Protein AF-A0A2V6ALH3-F1 (afdb_monomer)

Radius of gyration: 16.32 Å; Cα contacts (8 Å, |Δi|>4): 313; chains: 1; bounding box: 34×36×45 Å

Nearest PDB structures (foldseek):
  2w7z-assembly1_A  TM=9.085E-01  e=4.257E-01  Enterococcus faecalis
  6fls-assembly1_A  TM=8.757E-01  e=4.505E-01  Clostridium botulinum
  6uvi-a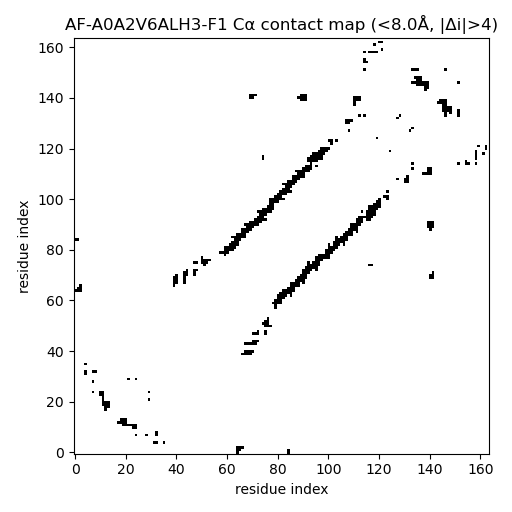ssembly1_A  TM=4.908E-01  e=2.368E-02  Nostoc sp. PCC 7120 = FACHB-418
  2bm6-assembly1_A  TM=6.324E-01  e=8.714E-02  Mycobacterium tuberculosis H37Rv
  3sy2-assembly2_B  TM=5.386E-01  e=2.038E-01  Salmonella enterica subsp. enterica serovar Typhimurium

pLDDT: mean 94.23, std 5.74, range [50.03, 98.5]

Solvent-accessible surface area (backbone atoms only — not comparable to full-atom values): 8587 Å² total; per-residue (Å²): 114,80,51,86,58,54,68,52,53,64,55,20,49,36,81,88,76,73,41,81,36,67,84,67,44,52,76,68,49,42,54,50,48,57,50,46,69,62,46,36,32,56,52,30,35,54,50,26,58,60,31,50,53,91,71,64,96,81,50,70,43,86,44,52,28,38,75,39,33,52,18,66,30,56,48,18,51,38,52,41,28,31,31,32,44,14,36,39,32,21,26,30,26,42,47,13,35,41,50,45,43,84,40,51,63,70,47,42,58,40,42,45,41,65,56,48,28,65,40,58,32,70,72,53,50,58,50,39,61,72,76,45,54,80,52,56,79,41,53,22,23,69,76,56,46,69,40,48,59,68,54,44,54,52,32,43,50,54,56,55,72,71,58,130

Structure (mmCIF, N/CA/C/O backbone):
data_AF-A0A2V6ALH3-F1
#
_entry.id   AF-A0A2V6ALH3-F1
#
loop_
_atom_site.group_PDB
_atom_site.id
_atom_site.type_symbol
_atom_site.label_atom_id
_atom_site.label_alt_id
_atom_site.label_comp_id
_atom_site.label_asym_id
_atom_site.label_entity_id
_atom_site.label_seq_id
_atom_site.pdbx_PDB_ins_code
_atom_site.Cartn_x
_atom_site.Cartn_y
_atom_site.Cartn_z
_atom_site.occupancy
_atom_site.B_iso_or_equiv
_atom_site.auth_seq_id
_atom_site.auth_comp_id
_atom_site.auth_asym_id
_atom_site.auth_atom_id
_atom_site.pdbx_PDB_model_num
ATOM 1 N N . MET A 1 1 ? 11.936 -10.005 1.883 1.00 50.03 1 MET A N 1
ATOM 2 C CA . MET A 1 1 ? 12.634 -10.023 0.574 1.00 50.03 1 MET A CA 1
ATOM 3 C C . MET A 1 1 ? 11.853 -9.084 -0.334 1.00 50.03 1 MET A C 1
ATOM 5 O O . MET A 1 1 ? 10.636 -9.189 -0.310 1.00 50.03 1 MET A O 1
ATOM 9 N N . SER A 1 2 ? 12.484 -8.141 -1.038 1.00 61.75 2 SER A N 1
ATOM 10 C CA . SER A 1 2 ? 11.762 -7.231 -1.942 1.00 61.75 2 SER A CA 1
ATOM 11 C C . SER A 1 2 ? 11.378 -7.949 -3.243 1.00 61.75 2 SER A C 1
ATOM 13 O O . SER A 1 2 ? 12.071 -8.874 -3.681 1.00 61.75 2 SER A O 1
ATOM 15 N N . ALA A 1 3 ? 10.257 -7.563 -3.853 1.00 74.06 3 ALA A N 1
ATOM 16 C CA . ALA A 1 3 ? 9.807 -8.148 -5.111 1.00 74.06 3 ALA A CA 1
ATOM 17 C C . ALA A 1 3 ? 10.824 -7.931 -6.243 1.00 74.06 3 ALA A C 1
ATOM 19 O O . ALA A 1 3 ? 11.413 -6.860 -6.394 1.00 74.06 3 ALA A O 1
ATOM 20 N N . ARG A 1 4 ? 10.985 -8.949 -7.098 1.00 78.25 4 ARG A N 1
ATOM 21 C CA . ARG A 1 4 ? 11.975 -8.956 -8.193 1.00 78.25 4 ARG A CA 1
ATOM 22 C C . ARG A 1 4 ? 11.792 -7.834 -9.221 1.00 78.25 4 ARG A C 1
ATOM 24 O O . ARG A 1 4 ? 12.732 -7.552 -9.955 1.00 78.25 4 ARG A O 1
ATOM 31 N N . ILE A 1 5 ? 10.610 -7.221 -9.290 1.00 89.06 5 ILE A N 1
ATOM 32 C CA . ILE A 1 5 ? 10.329 -6.115 -10.211 1.00 89.06 5 ILE A CA 1
ATOM 33 C C . ILE A 1 5 ? 10.902 -4.775 -9.730 1.00 89.06 5 ILE A C 1
ATOM 35 O O . ILE A 1 5 ? 11.273 -3.951 -10.559 1.00 89.06 5 ILE A O 1
ATOM 39 N N . ILE A 1 6 ? 11.052 -4.564 -8.418 1.00 88.06 6 ILE A N 1
ATOM 40 C CA . ILE A 1 6 ? 11.458 -3.266 -7.854 1.00 88.06 6 ILE A CA 1
ATOM 41 C C . ILE A 1 6 ? 12.796 -2.765 -8.431 1.00 88.06 6 ILE A C 1
ATOM 43 O O . ILE A 1 6 ? 12.862 -1.606 -8.839 1.00 88.06 6 ILE A O 1
ATOM 47 N N . PRO A 1 7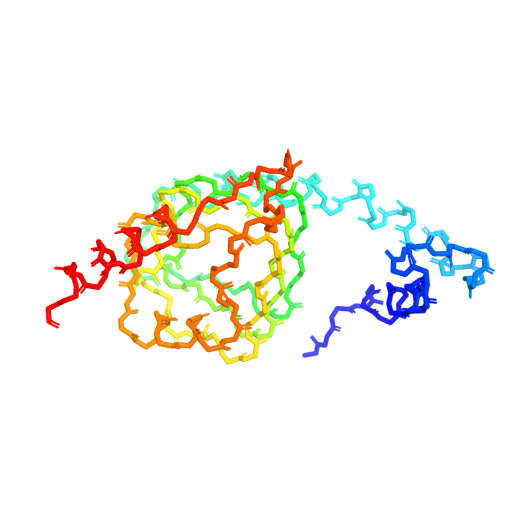 ? 13.855 -3.594 -8.569 1.00 92.31 7 PRO A N 1
ATOM 48 C CA . PRO A 1 7 ? 15.090 -3.152 -9.219 1.00 92.31 7 PRO A CA 1
ATOM 49 C C . PRO A 1 7 ? 14.897 -2.698 -10.673 1.00 92.31 7 PRO A C 1
ATOM 51 O O . PRO A 1 7 ? 15.585 -1.783 -11.120 1.00 92.31 7 PRO A O 1
ATOM 54 N N . VAL A 1 8 ? 13.961 -3.314 -11.403 1.00 94.69 8 VAL A N 1
ATOM 55 C CA . VAL A 1 8 ? 13.658 -2.965 -12.797 1.00 94.69 8 VAL A CA 1
ATOM 56 C C . VAL A 1 8 ? 12.937 -1.616 -12.865 1.00 94.69 8 VAL A C 1
ATOM 58 O O . VAL A 1 8 ? 13.351 -0.768 -13.650 1.00 94.69 8 VAL A O 1
ATOM 61 N N . TRP A 1 9 ? 11.940 -1.375 -12.006 1.00 93.12 9 TRP A N 1
ATOM 62 C CA . TRP A 1 9 ? 11.266 -0.070 -11.900 1.00 93.12 9 TRP A CA 1
ATOM 63 C C . TRP A 1 9 ? 12.213 1.055 -11.472 1.00 93.12 9 TRP A C 1
ATOM 65 O O . TRP A 1 9 ? 12.248 2.121 -12.080 1.00 93.12 9 TRP A O 1
ATOM 75 N N . ASN A 1 10 ? 13.068 0.806 -10.479 1.00 92.62 10 ASN A N 1
ATOM 76 C CA . ASN A 1 10 ? 14.056 1.798 -10.046 1.00 92.62 10 ASN A CA 1
ATOM 77 C C . ASN A 1 10 ? 15.028 2.170 -11.173 1.00 92.62 10 ASN A C 1
ATOM 79 O O . ASN A 1 10 ? 15.481 3.311 -11.264 1.00 92.62 10 ASN A O 1
ATOM 83 N N . LYS A 1 11 ? 15.362 1.208 -12.040 1.00 95.50 11 LYS A N 1
ATOM 84 C CA . LYS A 1 11 ? 16.218 1.449 -13.200 1.00 95.50 11 LYS A CA 1
ATOM 85 C C . LYS A 1 11 ? 15.496 2.221 -14.305 1.00 95.50 11 LYS A C 1
ATOM 87 O O . LYS A 1 11 ? 16.153 3.009 -14.986 1.00 95.50 11 LYS A O 1
ATOM 92 N N . SER A 1 12 ? 14.191 2.008 -14.487 1.00 95.31 12 SER A N 1
ATOM 93 C CA . SER A 1 12 ? 13.402 2.721 -15.494 1.00 95.31 12 SER A CA 1
ATOM 94 C C . SER A 1 12 ? 13.053 4.153 -15.080 1.00 95.31 12 SER A C 1
ATOM 96 O O . SER A 1 12 ? 12.951 5.004 -15.952 1.00 95.31 12 SER A O 1
ATOM 98 N N . TRP A 1 13 ? 12.964 4.483 -13.791 1.00 94.50 13 TRP A N 1
ATOM 99 C CA . TRP A 1 13 ? 12.610 5.837 -13.342 1.00 94.50 13 TRP A CA 1
ATOM 100 C C . TRP A 1 13 ? 13.719 6.889 -13.558 1.00 94.50 13 TRP A C 1
ATOM 102 O O . TRP A 1 13 ? 14.778 6.839 -12.921 1.00 94.50 13 TRP A O 1
ATOM 112 N N . ASP A 1 14 ? 13.492 7.883 -14.428 1.00 93.38 14 ASP A N 1
ATOM 113 C CA . ASP A 1 14 ? 14.356 9.062 -14.608 1.00 93.38 14 ASP A CA 1
ATOM 114 C C . ASP A 1 14 ? 14.014 10.148 -13.577 1.00 93.38 14 ASP A C 1
ATOM 116 O O . ASP A 1 14 ? 13.006 10.850 -13.677 1.00 93.38 14 ASP A O 1
ATOM 120 N N . VAL A 1 15 ? 14.903 10.315 -12.595 1.00 90.06 15 VAL A N 1
ATOM 121 C CA . VAL A 1 15 ? 14.746 11.279 -11.495 1.00 90.06 15 VAL A CA 1
ATOM 122 C C . VAL A 1 15 ? 14.726 12.738 -11.953 1.00 90.06 15 VAL A C 1
ATOM 124 O O . VAL A 1 15 ? 14.089 13.560 -11.299 1.00 90.06 15 VAL A O 1
ATOM 127 N N . ASN A 1 16 ? 15.387 13.070 -13.065 1.00 91.69 16 ASN A N 1
ATOM 128 C CA . ASN A 1 16 ? 15.471 14.448 -13.551 1.00 91.69 16 ASN A CA 1
ATOM 129 C C . ASN A 1 16 ? 14.198 14.845 -14.293 1.00 91.69 16 ASN A C 1
ATOM 131 O O . ASN A 1 16 ? 13.732 15.975 -14.177 1.00 91.69 16 ASN A O 1
ATOM 135 N N . LYS A 1 17 ? 13.638 13.905 -15.058 1.00 91.25 17 LYS A N 1
ATOM 136 C CA . LYS A 1 17 ? 12.415 14.118 -15.839 1.00 91.25 17 LYS A CA 1
ATOM 137 C C . LYS A 1 17 ? 11.141 13.764 -15.072 1.00 91.25 17 LYS A C 1
ATOM 139 O O . LYS A 1 17 ? 10.059 14.076 -15.551 1.00 91.25 17 LYS A O 1
ATOM 144 N N . GLN A 1 18 ? 11.272 13.122 -13.907 1.00 86.81 18 GLN A N 1
ATOM 145 C CA . GLN A 1 18 ? 10.163 12.580 -13.115 1.00 86.81 18 GLN A CA 1
ATOM 146 C C . GLN A 1 18 ? 9.229 11.697 -13.952 1.00 86.81 18 GLN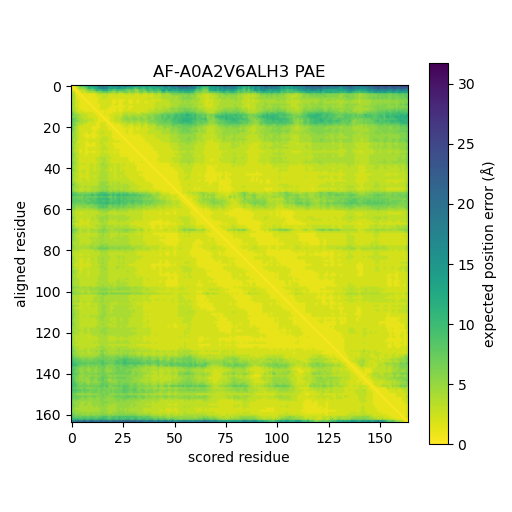 A C 1
ATOM 148 O O . GLN A 1 18 ? 8.007 11.818 -13.884 1.00 86.81 18 GLN A O 1
ATOM 153 N N . GLN A 1 19 ? 9.816 10.829 -14.775 1.00 89.88 19 GLN A N 1
ATOM 154 C CA . GLN A 1 19 ? 9.065 9.954 -15.669 1.00 89.88 19 GLN A CA 1
ATOM 155 C C . GLN A 1 19 ? 9.787 8.626 -15.891 1.00 89.88 19 GLN A C 1
ATOM 157 O O . GLN A 1 19 ? 11.003 8.514 -15.726 1.00 89.88 19 GLN A O 1
ATOM 162 N N . GLU A 1 20 ? 9.030 7.632 -16.340 1.00 91.94 20 GLU A N 1
ATOM 163 C CA . GLU A 1 20 ? 9.570 6.352 -16.789 1.00 91.94 20 GLU A CA 1
ATOM 164 C C . GLU A 1 20 ? 10.371 6.515 -18.094 1.00 91.94 20 GLU A C 1
ATOM 166 O O . GLU A 1 20 ? 9.890 7.073 -19.081 1.00 91.94 20 GLU A O 1
ATOM 171 N N . ASP A 1 21 ? 11.588 5.978 -18.113 1.00 95.75 21 ASP A N 1
ATOM 172 C CA . ASP A 1 21 ? 12.475 5.874 -19.268 1.00 95.75 21 ASP A CA 1
ATOM 173 C C . ASP A 1 21 ? 12.909 4.414 -19.470 1.00 95.75 21 ASP A C 1
ATOM 175 O O . ASP A 1 21 ? 13.949 3.942 -18.995 1.00 95.75 21 ASP A O 1
ATOM 179 N N . LYS A 1 22 ? 12.091 3.683 -20.234 1.00 95.75 22 LYS A N 1
ATOM 180 C CA . LYS A 1 22 ? 12.324 2.271 -20.566 1.00 95.75 22 LYS A CA 1
ATOM 181 C C . LYS A 1 22 ? 13.593 2.038 -21.396 1.00 95.75 22 LYS A C 1
ATOM 183 O O . LYS A 1 22 ? 14.057 0.902 -21.453 1.00 95.75 22 LYS A O 1
ATOM 188 N N . SER A 1 23 ? 14.184 3.071 -22.011 1.00 95.94 23 SER A N 1
ATOM 189 C CA . SER A 1 23 ? 15.432 2.925 -22.781 1.00 95.94 23 SER A CA 1
ATOM 190 C C . SER A 1 23 ? 16.632 2.548 -21.903 1.00 95.94 23 SER A C 1
ATOM 192 O O . SER A 1 23 ? 17.633 2.030 -22.394 1.00 95.94 23 SER A O 1
ATOM 194 N N . ARG A 1 24 ? 16.503 2.741 -20.584 1.00 95.56 24 ARG A N 1
ATOM 195 C CA . ARG A 1 24 ? 17.496 2.365 -19.571 1.00 95.56 24 ARG A CA 1
ATOM 196 C C . ARG A 1 24 ? 17.499 0.867 -19.255 1.00 95.56 24 ARG A C 1
ATOM 198 O O . ARG A 1 24 ? 18.385 0.401 -18.537 1.00 95.56 24 ARG A O 1
ATOM 205 N N . LEU A 1 25 ? 16.524 0.111 -19.759 1.00 97.25 25 LEU A N 1
ATOM 206 C CA . LEU A 1 25 ? 16.383 -1.322 -19.517 1.00 97.25 25 LEU A CA 1
ATOM 207 C C . LEU A 1 25 ? 17.077 -2.143 -20.610 1.00 97.25 25 LEU A C 1
ATOM 209 O O . LEU A 1 25 ? 16.996 -1.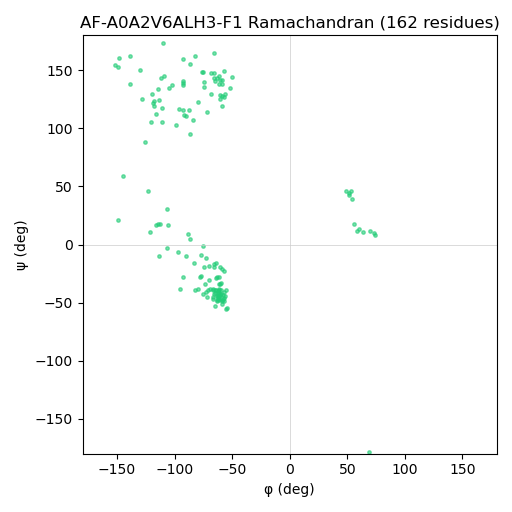848 -21.801 1.00 97.25 25 LEU A O 1
ATOM 213 N N . SER A 1 26 ? 17.729 -3.233 -20.209 1.00 97.38 26 SER A N 1
ATOM 214 C CA . SER A 1 26 ? 18.141 -4.286 -21.138 1.00 97.38 26 SER A CA 1
ATOM 215 C C . SER A 1 26 ? 16.917 -4.982 -21.740 1.00 97.38 26 SER A C 1
ATOM 217 O O . SER A 1 26 ? 15.811 -4.904 -21.207 1.00 97.38 26 SER A O 1
ATOM 219 N N . LYS A 1 27 ? 17.109 -5.750 -22.820 1.00 97.25 27 LYS A N 1
ATOM 220 C CA . LYS A 1 27 ? 16.015 -6.507 -23.459 1.00 97.25 27 LYS A CA 1
ATOM 221 C C . LYS A 1 27 ? 15.283 -7.446 -22.487 1.00 97.25 27 LYS A C 1
ATOM 223 O O . LYS A 1 27 ? 14.066 -7.565 -22.560 1.00 97.25 27 LYS A O 1
ATOM 228 N N . GLN A 1 28 ? 16.012 -8.099 -21.578 1.00 95.88 28 GLN A N 1
ATOM 229 C CA . GLN A 1 28 ? 15.427 -9.016 -20.592 1.00 95.88 28 GLN A CA 1
ATOM 230 C C . GLN A 1 28 ? 14.653 -8.270 -19.496 1.00 95.88 28 GLN A C 1
ATOM 232 O O . GLN A 1 28 ? 13.572 -8.703 -19.092 1.00 95.88 28 GLN A O 1
ATOM 237 N N . GLU A 1 29 ? 15.189 -7.144 -19.024 1.00 96.56 29 GLU A N 1
ATOM 238 C CA . GLU A 1 29 ? 14.514 -6.284 -18.047 1.00 96.56 29 GLU A CA 1
ATOM 239 C C . GLU A 1 29 ? 13.246 -5.670 -18.640 1.00 96.56 29 GLU A C 1
ATOM 241 O O . GLU A 1 29 ? 12.217 -5.678 -17.977 1.00 96.56 29 GLU A O 1
ATOM 246 N N . LEU A 1 30 ? 13.287 -5.219 -19.898 1.00 96.88 30 LEU A N 1
ATOM 247 C CA . LEU A 1 30 ? 12.121 -4.684 -20.598 1.00 96.88 30 LEU A CA 1
ATOM 248 C C . LEU A 1 30 ? 11.018 -5.740 -20.754 1.00 96.88 30 LEU A C 1
ATOM 250 O O . LEU A 1 30 ? 9.870 -5.468 -20.426 1.00 96.88 30 LEU A O 1
ATOM 254 N N . ALA A 1 31 ? 11.365 -6.967 -21.160 1.00 96.00 31 ALA A N 1
ATOM 255 C CA . ALA A 1 31 ? 10.392 -8.059 -21.243 1.00 96.00 31 ALA A CA 1
ATOM 256 C C . ALA A 1 31 ? 9.765 -8.387 -19.874 1.00 96.00 31 ALA A C 1
ATOM 258 O O . ALA A 1 31 ? 8.570 -8.661 -19.782 1.00 96.00 31 ALA A O 1
ATOM 259 N N . THR A 1 32 ? 10.564 -8.329 -18.802 1.00 94.69 32 THR A N 1
ATOM 260 C CA . THR A 1 32 ? 10.074 -8.505 -17.426 1.00 94.69 32 THR A CA 1
ATOM 261 C C . THR A 1 32 ? 9.147 -7.360 -17.025 1.00 94.69 32 THR A C 1
ATOM 263 O O . THR A 1 32 ? 8.069 -7.614 -16.497 1.00 94.69 32 THR A O 1
ATOM 266 N N . TYR A 1 33 ? 9.545 -6.115 -17.298 1.00 95.00 33 TYR A N 1
ATOM 267 C CA . TYR A 1 33 ? 8.751 -4.918 -17.039 1.00 95.00 33 TYR A CA 1
ATOM 268 C C . TYR A 1 33 ? 7.388 -5.028 -17.721 1.00 95.00 33 TYR A C 1
ATOM 270 O O . TYR A 1 33 ? 6.365 -4.962 -17.050 1.00 95.00 33 TYR A O 1
ATOM 278 N N . ASP A 1 34 ? 7.364 -5.266 -19.034 1.00 95.50 34 ASP A N 1
ATOM 279 C CA . ASP A 1 34 ? 6.124 -5.286 -19.809 1.00 95.50 34 ASP A CA 1
ATOM 280 C C . ASP A 1 34 ? 5.192 -6.426 -19.366 1.00 95.50 34 ASP A C 1
ATOM 282 O O . ASP A 1 34 ? 3.984 -6.220 -19.236 1.00 95.50 34 ASP A O 1
ATOM 286 N N . TYR A 1 35 ? 5.738 -7.608 -19.050 1.00 94.81 35 TYR A N 1
ATOM 287 C CA . TYR A 1 35 ? 4.946 -8.702 -18.485 1.00 94.81 35 TYR A CA 1
ATOM 288 C C . TYR A 1 35 ? 4.328 -8.325 -17.136 1.00 94.81 35 TYR A C 1
ATOM 290 O O . TYR A 1 35 ? 3.141 -8.556 -16.911 1.00 94.81 35 TYR A O 1
ATOM 298 N N . VAL A 1 36 ? 5.120 -7.754 -16.227 1.00 93.38 36 VAL A N 1
ATOM 299 C CA . VAL A 1 36 ? 4.671 -7.438 -14.868 1.00 93.38 36 VAL A CA 1
ATOM 300 C C . VAL A 1 36 ? 3.676 -6.276 -14.864 1.00 93.38 36 VAL A C 1
ATOM 302 O O . VAL A 1 36 ? 2.671 -6.358 -14.162 1.00 93.38 36 VAL A O 1
ATOM 305 N N . GLU A 1 37 ? 3.880 -5.252 -15.693 1.00 92.81 37 GLU A N 1
ATOM 306 C CA . GLU A 1 37 ? 2.918 -4.158 -15.882 1.00 92.81 37 GLU A CA 1
ATOM 307 C C . GLU A 1 37 ? 1.576 -4.640 -16.435 1.00 92.81 37 GLU A C 1
ATOM 309 O O . GLU A 1 37 ? 0.530 -4.114 -16.063 1.00 92.81 37 GLU A O 1
ATOM 314 N N . MET A 1 38 ? 1.588 -5.666 -17.289 1.00 94.31 38 MET A N 1
ATOM 315 C CA . MET A 1 38 ? 0.366 -6.295 -17.784 1.00 94.31 38 MET A CA 1
ATOM 316 C C . MET A 1 38 ? -0.287 -7.198 -16.724 1.00 94.31 38 MET A C 1
ATOM 318 O O . MET A 1 38 ? -1.507 -7.191 -16.562 1.00 94.31 38 MET A O 1
ATOM 322 N N . ALA A 1 39 ? 0.505 -7.994 -16.004 1.00 95.44 39 ALA A N 1
ATOM 323 C CA . ALA A 1 39 ? -0.001 -9.041 -15.120 1.00 95.44 39 ALA A CA 1
ATOM 324 C C . ALA A 1 39 ? -0.434 -8.524 -13.739 1.00 95.44 39 ALA A C 1
ATOM 326 O O . ALA A 1 39 ? -1.445 -8.991 -13.206 1.00 95.44 39 ALA A O 1
ATOM 327 N N . LEU A 1 40 ? 0.301 -7.578 -13.140 1.00 94.62 40 LEU A N 1
ATOM 328 C CA . LEU A 1 40 ? 0.030 -7.127 -11.771 1.00 94.62 40 LEU A CA 1
ATOM 329 C C . LEU A 1 40 ? -1.354 -6.510 -11.597 1.00 94.62 40 LEU A C 1
ATOM 331 O O . LEU A 1 40 ? -2.009 -6.911 -10.638 1.00 94.62 40 LEU A O 1
ATOM 335 N N . PRO A 1 41 ? -1.852 -5.611 -12.468 1.00 95.06 41 PRO A N 1
ATOM 336 C CA . PRO A 1 41 ? -3.193 -5.053 -12.294 1.00 95.06 41 PRO A CA 1
ATOM 337 C C . PRO A 1 41 ? -4.275 -6.138 -12.313 1.00 95.06 41 PRO A C 1
ATOM 339 O O . PRO A 1 41 ? -5.197 -6.128 -11.496 1.00 95.06 41 PRO A O 1
ATOM 342 N N . VAL A 1 42 ? -4.116 -7.140 -13.186 1.00 96.19 42 VAL A N 1
ATOM 343 C CA . VAL A 1 42 ? -5.038 -8.276 -13.287 1.00 96.19 42 VAL A CA 1
ATOM 344 C C . VAL A 1 42 ? -5.008 -9.101 -12.003 1.00 96.19 42 VAL A C 1
ATOM 346 O O . VAL A 1 42 ? -6.053 -9.318 -11.393 1.00 96.19 42 VAL A O 1
ATOM 349 N N . ILE A 1 43 ? -3.831 -9.534 -11.545 1.00 96.31 43 ILE A N 1
ATOM 350 C CA . ILE A 1 43 ? -3.695 -10.324 -10.309 1.00 96.31 43 ILE A CA 1
ATOM 351 C C . ILE A 1 43 ? -4.207 -9.526 -9.104 1.00 96.31 43 ILE A C 1
ATOM 353 O O . ILE A 1 43 ? -4.973 -10.044 -8.293 1.00 96.31 43 ILE A O 1
ATOM 357 N N . THR A 1 44 ? -3.848 -8.245 -9.023 1.00 97.50 44 THR A N 1
ATOM 358 C CA . THR A 1 44 ? -4.267 -7.325 -7.961 1.00 97.50 44 THR A CA 1
ATOM 359 C C . THR A 1 44 ? -5.790 -7.221 -7.879 1.00 97.50 44 THR A C 1
ATOM 361 O O . THR A 1 44 ? -6.349 -7.281 -6.781 1.00 97.50 44 THR A O 1
ATOM 364 N N . SER A 1 45 ? -6.472 -7.115 -9.024 1.00 96.00 45 SER A N 1
ATOM 365 C CA . SER A 1 45 ? -7.936 -7.080 -9.095 1.00 96.00 45 SER A CA 1
ATOM 366 C C . SER A 1 45 ? -8.571 -8.369 -8.558 1.00 96.00 45 SER A C 1
ATOM 368 O O . SER A 1 45 ? -9.467 -8.311 -7.712 1.00 96.00 45 SER A O 1
ATOM 370 N N . HIS A 1 46 ? -8.060 -9.536 -8.966 1.00 96.94 46 HIS A N 1
ATOM 371 C CA . HIS A 1 46 ? -8.568 -10.828 -8.494 1.00 96.94 46 HIS A CA 1
ATOM 372 C C . HIS A 1 46 ? -8.379 -11.005 -6.984 1.00 96.94 46 HIS A C 1
ATOM 374 O O . HIS A 1 46 ? -9.312 -11.410 -6.289 1.00 96.94 46 HIS A O 1
ATOM 380 N N . ILE A 1 47 ? -7.202 -10.649 -6.460 1.00 97.12 47 ILE A N 1
ATOM 381 C CA . ILE A 1 47 ? -6.931 -10.692 -5.018 1.00 97.12 47 ILE A CA 1
ATOM 382 C C . ILE A 1 47 ? -7.876 -9.751 -4.265 1.00 97.12 47 ILE A C 1
ATOM 384 O O . ILE A 1 47 ? -8.451 -10.154 -3.257 1.00 97.12 47 ILE A O 1
ATOM 388 N N . GLY A 1 48 ? -8.130 -8.545 -4.784 1.00 97.12 48 GLY A N 1
ATOM 389 C CA . GLY A 1 48 ? -9.123 -7.628 -4.216 1.00 97.12 48 GLY A CA 1
ATOM 390 C C . GLY A 1 48 ? -10.521 -8.248 -4.132 1.00 97.12 48 GLY A C 1
ATOM 391 O O . GLY A 1 48 ? -11.200 -8.113 -3.115 1.00 97.12 48 GLY A O 1
ATOM 392 N N . GLY A 1 49 ? -10.931 -8.995 -5.162 1.00 96.75 49 GLY A N 1
ATOM 393 C CA . GLY A 1 49 ? -12.172 -9.775 -5.165 1.00 96.75 49 GLY A CA 1
ATOM 394 C C . GLY A 1 49 ? -12.241 -10.798 -4.029 1.00 96.75 49 GLY A C 1
ATOM 395 O O . GLY A 1 49 ? -13.230 -10.845 -3.301 1.00 96.75 49 GLY A O 1
ATOM 396 N N . VAL A 1 50 ? -11.167 -11.564 -3.819 1.00 94.94 50 VAL A N 1
ATOM 397 C CA . VAL A 1 50 ? -11.075 -12.545 -2.722 1.00 94.94 50 VAL A CA 1
ATOM 398 C C . VAL A 1 50 ? -11.101 -11.859 -1.352 1.00 94.94 50 VAL A C 1
ATOM 400 O O . VAL A 1 50 ? -11.752 -12.335 -0.422 1.00 94.94 50 VAL A O 1
ATOM 403 N N . LEU A 1 51 ? -10.436 -10.710 -1.217 1.00 96.44 51 LEU A N 1
ATOM 404 C CA . LEU A 1 51 ? -10.352 -9.977 0.046 1.00 96.44 51 LEU A CA 1
ATOM 405 C C . LEU A 1 51 ? -11.676 -9.322 0.471 1.00 96.44 51 LEU A C 1
ATOM 407 O O . LEU A 1 51 ? -11.831 -9.013 1.655 1.00 96.44 51 LEU A O 1
ATOM 411 N N . LYS A 1 52 ? -12.625 -9.133 -0.454 1.00 95.88 52 LYS A N 1
ATOM 412 C CA . LYS A 1 52 ? -13.984 -8.625 -0.181 1.00 95.88 52 LYS A CA 1
ATOM 413 C C . LYS A 1 52 ? -14.896 -9.668 0.480 1.00 95.88 52 LYS A C 1
ATOM 415 O O . LYS A 1 52 ? -15.894 -9.294 1.088 1.00 95.88 52 LYS A O 1
ATOM 420 N N . ILE A 1 53 ? -14.567 -10.955 0.377 1.00 91.69 53 ILE A N 1
ATOM 421 C CA . ILE A 1 53 ? -15.377 -12.044 0.936 1.00 91.69 53 ILE A CA 1
ATOM 422 C C . ILE A 1 53 ? -15.206 -12.080 2.461 1.00 91.69 53 ILE A C 1
ATOM 424 O O . ILE A 1 53 ? -14.094 -11.908 2.975 1.00 91.69 53 ILE A O 1
ATOM 428 N N . GLU A 1 54 ? -16.300 -12.314 3.191 1.00 89.19 54 GLU A N 1
ATOM 429 C CA . GLU A 1 54 ? -16.246 -12.554 4.634 1.00 89.19 54 GLU A CA 1
ATOM 430 C C . GLU A 1 54 ? -15.423 -13.806 4.951 1.00 89.19 54 GLU A C 1
ATOM 432 O O . GLU A 1 54 ? -15.521 -14.836 4.285 1.00 89.19 54 GLU A O 1
ATOM 437 N N . ARG A 1 55 ? -14.591 -13.716 5.990 1.00 91.69 55 ARG A N 1
ATOM 438 C CA . ARG A 1 55 ? -13.702 -14.802 6.415 1.00 91.69 55 ARG A CA 1
ATOM 439 C C . ARG A 1 55 ? -13.841 -15.051 7.915 1.00 91.69 55 ARG A C 1
ATOM 441 O O . ARG A 1 55 ? -14.072 -14.080 8.646 1.00 91.69 55 ARG A O 1
ATOM 448 N N . PRO A 1 56 ? -13.624 -16.296 8.386 1.00 92.00 56 PRO A N 1
ATOM 449 C CA . PRO A 1 56 ? -13.598 -16.635 9.811 1.00 92.00 56 PRO A CA 1
ATOM 450 C C . PRO A 1 56 ? -12.679 -15.718 10.619 1.00 92.00 56 PRO A C 1
ATOM 452 O O . PRO A 1 56 ? -11.634 -15.301 10.116 1.00 92.00 56 PRO A O 1
ATOM 455 N N . LEU A 1 57 ? -13.058 -15.388 11.858 1.00 87.19 57 LEU A N 1
ATOM 456 C CA . LEU A 1 57 ? -12.388 -14.380 12.697 1.00 87.19 57 LEU A CA 1
ATOM 457 C C . LEU A 1 57 ? -10.899 -14.675 12.975 1.00 87.19 57 LEU A C 1
ATOM 459 O O . LEU A 1 57 ? -10.125 -13.768 13.270 1.00 87.19 57 LEU A O 1
ATOM 463 N N . ASP A 1 58 ? -10.486 -15.924 12.841 1.00 89.31 58 ASP A N 1
ATOM 464 C CA . ASP A 1 58 ? -9.126 -16.426 13.025 1.00 89.31 58 ASP A CA 1
ATOM 465 C C . ASP A 1 58 ? -8.338 -16.575 11.712 1.00 89.31 58 ASP A C 1
ATOM 467 O O . ASP A 1 58 ? -7.131 -16.824 11.746 1.00 89.31 58 ASP A O 1
ATOM 471 N N . ALA A 1 59 ? -8.981 -16.377 10.556 1.00 92.56 59 ALA A N 1
ATOM 472 C CA . ALA A 1 59 ? -8.324 -16.453 9.259 1.00 92.56 59 ALA A CA 1
ATOM 473 C C . ALA A 1 59 ? -7.181 -15.433 9.163 1.00 92.56 59 ALA A C 1
ATOM 475 O O . ALA A 1 59 ? -7.377 -14.233 9.387 1.00 92.56 59 ALA A O 1
ATOM 476 N N . ARG A 1 60 ? -5.999 -15.927 8.785 1.00 93.44 60 ARG A N 1
ATOM 477 C CA . ARG A 1 60 ? -4.807 -15.127 8.495 1.00 93.44 60 ARG A CA 1
ATOM 478 C C . ARG A 1 60 ? -4.520 -15.151 7.004 1.00 93.44 60 ARG A C 1
ATOM 480 O O . ARG A 1 60 ? -4.732 -16.169 6.350 1.00 93.44 60 ARG A O 1
ATOM 487 N N . ILE A 1 61 ? -4.021 -14.036 6.487 1.00 94.81 61 ILE A N 1
ATOM 488 C CA . ILE A 1 61 ? -3.572 -13.929 5.098 1.00 94.81 61 ILE A CA 1
ATOM 489 C C . ILE A 1 61 ? -2.165 -13.364 5.119 1.00 94.81 61 ILE A C 1
ATOM 491 O O . ILE A 1 61 ? -1.935 -12.306 5.699 1.00 94.81 61 ILE A O 1
ATOM 495 N N . ASP A 1 62 ? -1.233 -14.062 4.489 1.00 96.56 62 ASP A N 1
ATOM 496 C CA . ASP A 1 62 ? 0.111 -13.540 4.304 1.00 96.56 62 ASP A CA 1
ATOM 497 C C . ASP A 1 62 ? 0.200 -12.808 2.965 1.00 96.56 62 ASP A C 1
ATOM 499 O O . ASP A 1 62 ? 0.084 -13.417 1.903 1.00 96.56 62 ASP A O 1
ATOM 503 N N . LEU A 1 63 ? 0.353 -11.488 3.037 1.00 96.56 63 LEU A N 1
ATOM 504 C CA . LEU A 1 63 ? 0.618 -10.609 1.903 1.00 96.56 63 LEU A CA 1
ATOM 505 C C . LEU A 1 63 ? 2.000 -9.948 2.057 1.00 96.56 63 LEU A C 1
ATOM 507 O O . LEU A 1 63 ? 2.283 -8.943 1.402 1.00 96.56 63 LEU A O 1
ATOM 511 N N . SER A 1 64 ? 2.869 -10.471 2.926 1.00 96.56 64 SER A N 1
ATOM 512 C CA . SER A 1 64 ? 4.176 -9.873 3.180 1.00 96.56 64 SER A CA 1
ATOM 513 C C . SER A 1 64 ? 5.079 -9.923 1.943 1.00 96.56 64 SER A C 1
ATOM 515 O O . SER A 1 64 ? 5.081 -10.885 1.174 1.00 96.56 64 SER A O 1
ATOM 517 N N . GLY A 1 65 ? 5.833 -8.846 1.710 1.00 93.75 65 GLY A N 1
ATOM 518 C CA . GLY A 1 65 ? 6.735 -8.715 0.560 1.00 93.75 65 GLY A CA 1
ATOM 519 C C . GLY A 1 65 ? 6.047 -8.713 -0.812 1.00 93.75 65 GLY A C 1
ATOM 520 O O . GLY A 1 65 ? 6.729 -8.847 -1.832 1.00 93.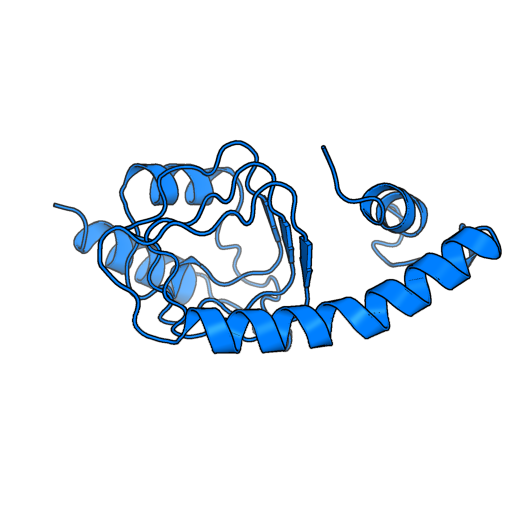75 65 GLY A O 1
ATOM 521 N N . THR A 1 66 ? 4.716 -8.608 -0.861 1.00 94.56 66 THR A N 1
ATOM 522 C CA . THR A 1 66 ? 3.959 -8.581 -2.118 1.00 94.56 66 THR A CA 1
ATOM 523 C C . THR A 1 66 ? 3.862 -7.169 -2.684 1.00 94.56 66 THR A C 1
ATOM 525 O O . THR A 1 66 ? 3.944 -6.181 -1.958 1.00 94.56 66 THR A O 1
ATOM 528 N N . VAL A 1 67 ? 3.677 -7.077 -4.000 1.00 95.75 67 VAL A N 1
ATOM 529 C CA . VAL A 1 67 ? 3.448 -5.811 -4.699 1.00 95.75 67 VAL A CA 1
ATOM 530 C C . VAL A 1 67 ? 2.075 -5.861 -5.349 1.00 95.75 67 VAL A C 1
ATOM 532 O O . VAL A 1 67 ? 1.808 -6.737 -6.175 1.00 95.75 67 VAL A O 1
ATOM 535 N N . PHE A 1 68 ? 1.234 -4.895 -5.003 1.00 96.94 68 PHE A N 1
ATOM 536 C CA . PHE A 1 68 ? -0.066 -4.657 -5.614 1.00 96.94 68 PHE A CA 1
ATOM 537 C C . PHE A 1 68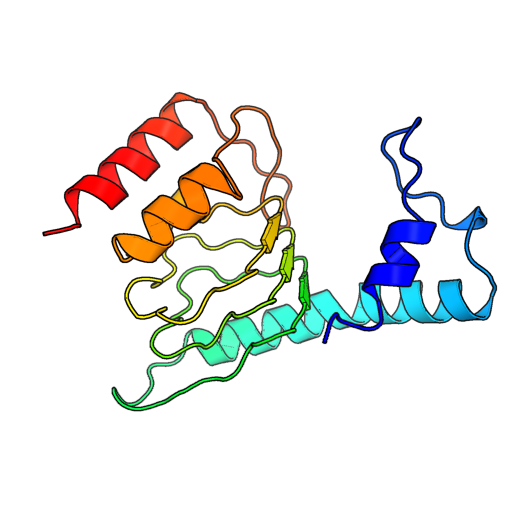 ? -0.049 -3.319 -6.336 1.00 96.94 68 PHE A C 1
ATOM 539 O O . PHE A 1 68 ? 0.440 -2.323 -5.802 1.00 96.94 68 PHE A O 1
ATOM 546 N N . LYS A 1 69 ? -0.570 -3.302 -7.564 1.00 95.19 69 LYS A N 1
ATOM 547 C CA . LYS A 1 69 ? -0.510 -2.129 -8.437 1.00 95.19 69 LYS A CA 1
ATOM 548 C C . LYS A 1 69 ? -1.823 -1.924 -9.182 1.00 95.19 69 LYS A C 1
ATOM 550 O O . LYS A 1 69 ? -2.366 -2.889 -9.715 1.00 95.19 69 LYS A O 1
ATOM 555 N N . ASN A 1 70 ? -2.277 -0.671 -9.281 1.00 95.31 70 ASN A N 1
ATOM 556 C CA . ASN A 1 70 ? -3.427 -0.253 -10.097 1.00 95.31 70 ASN A CA 1
ATOM 557 C C . ASN A 1 70 ? -4.707 -1.059 -9.801 1.00 95.31 70 ASN A C 1
ATOM 559 O O . ASN A 1 70 ? -5.380 -1.548 -10.710 1.00 95.31 70 ASN A O 1
ATOM 563 N N . GLY A 1 71 ? -5.022 -1.244 -8.519 1.00 95.00 71 GLY A N 1
ATOM 564 C CA . GLY A 1 71 ? -6.110 -2.108 -8.069 1.00 95.00 71 GLY A CA 1
ATOM 565 C C . GLY A 1 71 ? -7.291 -1.376 -7.441 1.00 95.00 71 GLY A C 1
ATOM 566 O O . GLY A 1 71 ? -7.118 -0.431 -6.672 1.00 95.00 71 GLY A O 1
ATOM 567 N N . ASP A 1 72 ? -8.496 -1.890 -7.700 1.00 95.06 72 ASP A N 1
ATOM 568 C CA . ASP A 1 72 ? -9.708 -1.572 -6.938 1.00 95.06 72 ASP A CA 1
ATOM 569 C C . ASP A 1 72 ? -9.809 -2.503 -5.723 1.00 95.06 72 ASP A C 1
ATOM 571 O O . ASP A 1 72 ? -10.304 -3.636 -5.800 1.00 95.06 72 ASP A O 1
ATOM 575 N N . TRP A 1 73 ? -9.325 -2.004 -4.591 1.00 97.69 73 TRP A N 1
ATOM 576 C CA . TRP A 1 73 ? -9.473 -2.621 -3.280 1.00 97.69 73 TRP A CA 1
ATOM 577 C C . TRP A 1 73 ? -10.492 -1.856 -2.426 1.00 97.69 73 TRP A C 1
ATOM 579 O O . TRP A 1 73 ? -10.418 -1.860 -1.196 1.00 97.69 73 TRP A O 1
ATOM 589 N N . GLN A 1 74 ? -11.498 -1.238 -3.054 1.00 97.81 74 GLN A N 1
ATOM 590 C CA . GLN A 1 74 ? -12.586 -0.641 -2.295 1.00 97.81 74 GLN A CA 1
ATOM 591 C C . GLN A 1 74 ? -13.271 -1.719 -1.456 1.00 97.81 74 GLN A C 1
ATOM 593 O O . GLN A 1 74 ? -13.526 -2.819 -1.947 1.00 97.81 74 GLN A O 1
ATOM 598 N N . ARG A 1 75 ? -13.613 -1.418 -0.202 1.00 98.19 75 ARG A N 1
ATOM 599 C CA . ARG A 1 75 ? -14.350 -2.328 0.699 1.00 98.19 75 ARG A CA 1
ATOM 600 C C . ARG A 1 75 ? -13.657 -3.661 0.992 1.00 98.19 75 ARG A C 1
ATOM 602 O O . ARG A 1 75 ? -14.300 -4.559 1.536 1.00 98.19 75 ARG A O 1
ATOM 609 N N . VAL A 1 76 ? -12.372 -3.824 0.665 1.00 98.12 76 VAL A N 1
ATOM 610 C CA . VAL A 1 76 ? -11.648 -5.042 1.052 1.00 98.12 76 VAL A CA 1
ATOM 611 C C . VAL A 1 76 ? -11.618 -5.177 2.569 1.00 98.12 76 VAL A C 1
ATOM 613 O O . VAL A 1 76 ? -11.521 -4.194 3.308 1.00 98.12 76 VAL A O 1
ATOM 616 N N . ASN A 1 77 ? -11.678 -6.416 3.042 1.00 97.56 77 ASN A N 1
ATOM 617 C CA . ASN A 1 77 ? -11.410 -6.741 4.428 1.00 97.56 77 ASN A CA 1
ATOM 618 C C . ASN A 1 77 ? -9.948 -7.178 4.539 1.00 97.56 77 ASN A C 1
ATOM 620 O O . ASN A 1 77 ? -9.581 -8.196 3.953 1.00 97.56 77 ASN A O 1
ATOM 624 N N . LEU A 1 78 ? -9.115 -6.441 5.277 1.00 97.12 78 LEU A N 1
ATOM 625 C CA . LEU A 1 78 ? -7.708 -6.792 5.525 1.00 97.12 78 LEU A CA 1
ATOM 626 C C . LEU A 1 78 ? -7.471 -7.302 6.957 1.00 97.12 78 LEU A C 1
ATOM 628 O O . LEU A 1 78 ? -6.332 -7.394 7.411 1.00 97.12 78 LEU A O 1
ATOM 632 N N . ARG A 1 79 ? -8.529 -7.695 7.679 1.00 95.31 79 ARG A N 1
ATOM 633 C CA . ARG A 1 79 ? -8.399 -8.313 9.004 1.00 95.31 79 ARG A CA 1
ATOM 634 C C . ARG A 1 79 ? -7.506 -9.554 8.941 1.00 95.31 79 ARG A C 1
ATOM 636 O O . ARG A 1 79 ? -7.732 -10.440 8.113 1.00 95.31 79 ARG A O 1
ATOM 643 N N . GLY A 1 80 ? -6.523 -9.612 9.843 1.00 94.00 80 GLY A N 1
ATOM 644 C CA . GLY A 1 80 ? -5.584 -10.730 9.954 1.00 94.00 80 GLY A CA 1
ATOM 645 C C . GLY A 1 80 ? -4.521 -10.774 8.852 1.00 94.00 80 GLY A C 1
ATOM 646 O O . GLY A 1 80 ? -3.803 -11.772 8.762 1.00 94.00 80 GLY A O 1
ATOM 647 N N . ALA A 1 81 ? -4.422 -9.735 8.013 1.00 97.12 81 ALA A N 1
ATOM 648 C CA . ALA A 1 81 ? -3.401 -9.656 6.978 1.00 97.12 81 ALA A CA 1
ATOM 649 C C . ALA A 1 81 ? -2.022 -9.327 7.574 1.00 97.12 81 ALA A C 1
ATOM 651 O O . ALA A 1 81 ? -1.889 -8.424 8.405 1.00 97.12 81 ALA A O 1
ATOM 652 N N . ASN A 1 82 ? -0.996 -10.043 7.116 1.00 98.12 82 ASN A N 1
ATOM 653 C CA . ASN A 1 82 ? 0.391 -9.614 7.226 1.00 98.12 82 ASN A CA 1
ATOM 654 C C . ASN A 1 82 ? 0.747 -8.751 6.009 1.00 98.12 82 ASN A C 1
ATOM 656 O O . ASN A 1 82 ? 0.724 -9.255 4.891 1.00 98.12 82 ASN A O 1
ATOM 660 N N . LEU A 1 83 ? 1.056 -7.472 6.227 1.00 98.12 83 LEU A N 1
ATOM 661 C CA . LEU A 1 83 ? 1.466 -6.506 5.203 1.00 98.12 83 LEU A CA 1
ATOM 662 C C . LEU A 1 83 ? 2.929 -6.063 5.372 1.00 98.12 83 LEU A C 1
ATOM 664 O O . LEU A 1 83 ? 3.332 -5.034 4.831 1.00 98.12 83 LEU A O 1
ATOM 668 N N . GLU A 1 84 ? 3.738 -6.807 6.129 1.00 97.69 84 GLU A N 1
ATOM 669 C CA . GLU A 1 84 ? 5.159 -6.497 6.284 1.00 97.69 84 GLU A CA 1
ATOM 670 C C . GLU A 1 84 ? 5.872 -6.451 4.931 1.00 97.69 84 GLU A C 1
ATOM 672 O O . GLU A 1 84 ? 5.833 -7.404 4.153 1.00 97.69 84 GLU A O 1
ATOM 677 N N . ASN A 1 85 ? 6.566 -5.347 4.658 1.00 95.88 85 ASN A N 1
ATOM 678 C CA . ASN A 1 85 ? 7.272 -5.085 3.402 1.00 95.88 85 ASN A CA 1
ATOM 679 C C . ASN A 1 85 ? 6.390 -5.169 2.142 1.00 95.88 85 ASN A C 1
ATOM 681 O O . ASN A 1 85 ? 6.921 -5.358 1.048 1.00 95.88 85 ASN A O 1
ATOM 685 N N . ALA A 1 86 ? 5.064 -5.098 2.279 1.00 96.50 86 ALA A N 1
ATOM 686 C CA . ALA A 1 86 ? 4.177 -5.035 1.128 1.00 96.50 86 ALA A CA 1
ATOM 687 C C . ALA A 1 86 ? 4.214 -3.633 0.501 1.00 96.50 86 ALA A C 1
ATOM 689 O O . ALA A 1 86 ? 4.362 -2.630 1.203 1.00 96.50 86 ALA A O 1
ATOM 690 N N . GLU A 1 87 ? 4.028 -3.562 -0.814 1.00 96.12 87 GLU A N 1
ATOM 691 C CA . GLU A 1 87 ? 3.909 -2.308 -1.555 1.00 96.12 87 GLU A CA 1
ATOM 692 C C . GLU A 1 87 ? 2.534 -2.218 -2.215 1.00 96.12 87 GLU A C 1
ATOM 694 O O . GLU A 1 87 ? 2.166 -3.057 -3.039 1.00 96.12 87 GLU A O 1
ATOM 699 N N . LEU A 1 88 ? 1.761 -1.199 -1.845 1.00 97.44 88 LEU A N 1
ATOM 700 C CA . LEU A 1 88 ? 0.451 -0.903 -2.418 1.00 97.44 88 LEU A CA 1
ATOM 701 C C . LEU A 1 88 ? 0.577 0.386 -3.230 1.00 97.44 88 LEU A C 1
ATOM 703 O O . LEU A 1 88 ? 0.673 1.479 -2.670 1.00 97.44 88 LEU A O 1
ATOM 707 N N . LEU A 1 89 ? 0.591 0.247 -4.553 1.00 95.44 89 LEU A N 1
ATOM 708 C CA . LEU A 1 89 ? 0.885 1.325 -5.491 1.00 95.44 89 LEU A CA 1
ATOM 709 C C . LEU A 1 89 ? -0.362 1.663 -6.322 1.00 95.44 89 LEU A C 1
ATOM 711 O O . LEU A 1 89 ? -0.925 0.787 -6.979 1.00 95.44 89 LEU A O 1
ATOM 715 N N . TRP A 1 90 ? -0.797 2.924 -6.321 1.00 95.81 90 TRP A N 1
ATOM 716 C CA . TRP A 1 90 ? -1.984 3.376 -7.071 1.00 95.81 90 TRP A CA 1
ATOM 717 C C . TRP A 1 90 ? -3.245 2.555 -6.752 1.00 95.81 90 TRP A C 1
ATOM 719 O O . TRP A 1 90 ? -4.039 2.206 -7.626 1.00 95.81 90 TRP A O 1
ATOM 729 N N . MET A 1 91 ? -3.407 2.199 -5.478 1.00 97.50 91 MET A N 1
ATOM 730 C CA . MET A 1 91 ? -4.521 1.390 -4.984 1.00 97.50 91 MET A CA 1
ATOM 731 C C . MET A 1 91 ? -5.666 2.274 -4.504 1.00 97.50 91 MET A C 1
ATOM 733 O O . MET A 1 91 ? -5.442 3.261 -3.803 1.00 97.50 91 MET A O 1
ATOM 737 N N . ASP A 1 92 ? -6.893 1.871 -4.814 1.00 97.38 92 ASP A N 1
ATOM 738 C CA . ASP A 1 92 ? -8.091 2.443 -4.208 1.00 97.38 92 ASP A CA 1
ATOM 739 C C . ASP A 1 92 ? -8.507 1.624 -2.980 1.00 97.38 92 ASP A C 1
ATOM 741 O O . ASP A 1 92 ? -8.846 0.451 -3.099 1.00 97.38 92 ASP A O 1
ATOM 745 N N . LEU A 1 93 ? -8.463 2.246 -1.807 1.00 98.12 93 LEU A N 1
ATOM 746 C CA . LEU A 1 93 ? -8.749 1.689 -0.486 1.00 98.12 93 LEU A CA 1
ATOM 747 C C . LEU A 1 93 ? -9.996 2.329 0.156 1.00 98.12 93 LEU A C 1
ATOM 749 O O . LEU A 1 93 ? -10.191 2.200 1.369 1.00 98.12 93 LEU A O 1
ATOM 753 N N . ARG A 1 94 ? -10.858 3.007 -0.623 1.00 97.56 94 ARG A N 1
ATOM 754 C CA . ARG A 1 94 ? -12.134 3.545 -0.108 1.00 97.56 94 ARG A CA 1
ATOM 755 C C . ARG A 1 94 ? -12.930 2.463 0.602 1.00 97.56 94 ARG A C 1
ATOM 757 O O . ARG A 1 94 ? -13.070 1.348 0.103 1.00 97.56 94 ARG A O 1
ATOM 764 N N . ASP A 1 95 ? -13.463 2.790 1.771 1.00 98.38 95 ASP A N 1
ATOM 765 C CA . ASP A 1 95 ? -14.251 1.879 2.601 1.00 98.38 95 ASP A CA 1
ATOM 766 C C . ASP A 1 95 ? -13.521 0.576 3.020 1.00 98.38 95 ASP A C 1
ATOM 768 O O . ASP A 1 95 ? -14.160 -0.344 3.537 1.00 98.38 95 ASP A O 1
ATOM 772 N N . ALA A 1 96 ? -12.200 0.455 2.830 1.00 98.50 96 ALA A N 1
ATOM 773 C CA . ALA A 1 96 ? -11.448 -0.727 3.257 1.00 98.50 96 ALA A CA 1
ATOM 774 C C . ALA A 1 96 ? -11.440 -0.868 4.790 1.00 98.50 96 ALA A C 1
ATOM 776 O O . ALA A 1 96 ? -11.437 0.124 5.520 1.00 98.50 96 ALA A O 1
ATOM 777 N N . GLN A 1 97 ? -11.424 -2.103 5.291 1.00 98.00 97 GLN A N 1
ATOM 778 C CA . GLN A 1 97 ? -11.348 -2.401 6.725 1.00 98.00 97 GLN A CA 1
ATOM 779 C C . GLN A 1 97 ? -9.901 -2.736 7.103 1.00 98.00 97 GLN A C 1
ATOM 781 O O . GLN A 1 97 ? -9.424 -3.835 6.806 1.00 98.00 97 GLN A O 1
ATOM 786 N N . LEU A 1 98 ? -9.202 -1.777 7.722 1.00 97.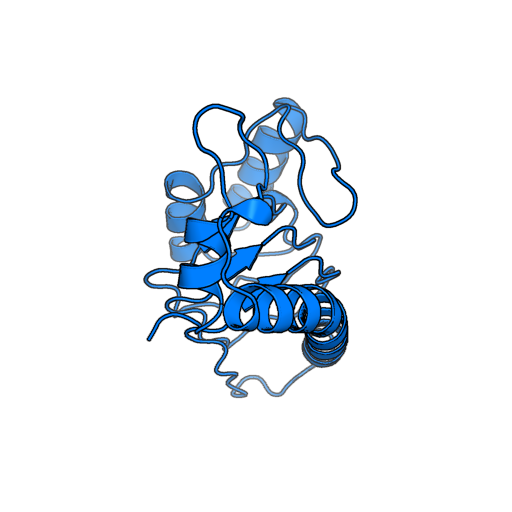94 98 LEU A N 1
ATOM 787 C CA . LEU A 1 98 ? -7.775 -1.858 8.078 1.00 97.94 98 LEU A CA 1
ATOM 788 C C . LEU A 1 98 ? -7.532 -2.054 9.584 1.00 97.94 98 LEU A C 1
ATOM 790 O O . LEU A 1 98 ? -6.393 -2.192 10.020 1.00 97.94 98 LEU A O 1
ATOM 794 N N . ASP A 1 99 ? -8.580 -2.064 10.407 1.00 96.44 99 ASP A N 1
ATOM 795 C CA . ASP A 1 99 ? -8.487 -2.151 11.869 1.00 96.44 99 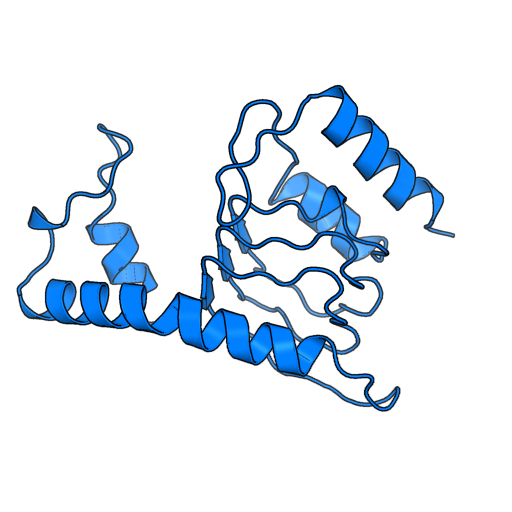ASP A CA 1
ATOM 796 C C . ASP A 1 99 ? -7.861 -3.461 12.367 1.00 96.44 99 ASP A C 1
ATOM 798 O O . ASP A 1 99 ? -7.175 -3.468 13.388 1.00 96.44 99 ASP A O 1
ATOM 802 N N . GLY A 1 100 ? -8.001 -4.548 11.608 1.00 94.56 100 GLY A N 1
ATOM 803 C CA . GLY A 1 100 ? -7.401 -5.844 11.927 1.00 94.56 100 GLY A CA 1
ATOM 804 C C . GLY A 1 100 ? -5.979 -6.076 11.397 1.00 94.56 100 GLY A C 1
ATOM 805 O O . GLY A 1 100 ? -5.522 -7.218 11.447 1.00 94.56 100 GLY A O 1
ATOM 806 N N . VAL A 1 101 ? -5.303 -5.056 10.855 1.00 97.06 101 VAL A N 1
ATOM 807 C CA . VAL A 1 101 ? -3.921 -5.157 10.349 1.00 97.06 101 VAL A CA 1
ATOM 808 C C . VAL A 1 101 ? -2.935 -4.828 11.470 1.00 97.06 101 VAL A C 1
ATOM 810 O O . VAL A 1 101 ? -2.819 -3.677 11.885 1.00 97.06 101 VAL A O 1
ATOM 813 N N . THR A 1 102 ? -2.197 -5.826 11.955 1.00 95.88 102 THR A N 1
ATOM 814 C CA . THR A 1 102 ? -1.245 -5.658 13.073 1.00 95.88 102 THR A CA 1
ATOM 815 C C . THR A 1 102 ? 0.220 -5.854 12.687 1.00 95.88 102 THR A C 1
ATOM 817 O O . THR A 1 102 ? 1.099 -5.537 13.481 1.00 95.88 102 THR A O 1
ATOM 820 N N . GLN A 1 103 ? 0.491 -6.348 11.477 1.00 98.12 103 GLN A N 1
ATOM 821 C CA . GLN A 1 103 ? 1.837 -6.593 10.956 1.00 98.12 103 GLN A CA 1
ATOM 822 C C . GLN A 1 103 ? 2.020 -5.759 9.687 1.00 98.12 103 GLN A C 1
ATOM 824 O O . GLN A 1 103 ? 1.413 -6.049 8.658 1.00 98.12 103 GLN A O 1
ATOM 829 N N . PHE A 1 104 ? 2.786 -4.675 9.786 1.00 98.19 104 PHE A N 1
ATOM 830 C CA . PHE A 1 104 ? 2.937 -3.675 8.720 1.00 98.19 104 PHE A CA 1
ATOM 831 C C . PHE A 1 104 ? 4.326 -3.015 8.727 1.00 98.19 104 PHE A C 1
ATOM 833 O O . PHE A 1 104 ? 4.511 -1.922 8.197 1.00 98.19 104 PHE A O 1
ATOM 840 N N . ALA A 1 105 ? 5.327 -3.658 9.337 1.00 97.50 105 ALA A N 1
ATOM 841 C CA . ALA A 1 105 ? 6.695 -3.155 9.303 1.00 97.50 105 ALA A CA 1
ATOM 842 C C . ALA A 1 105 ? 7.193 -3.085 7.849 1.00 97.50 105 ALA A C 1
ATOM 844 O O . ALA A 1 105 ? 7.136 -4.071 7.119 1.00 97.50 105 ALA A O 1
ATOM 845 N N . GLY A 1 106 ? 7.655 -1.910 7.419 1.00 95.81 106 GLY A N 1
ATOM 846 C CA . GLY A 1 106 ? 8.116 -1.686 6.044 1.00 95.81 106 GLY A CA 1
ATOM 847 C C . GLY A 1 106 ? 7.005 -1.617 4.989 1.00 95.81 106 GLY A C 1
ATOM 848 O O . GLY A 1 106 ? 7.318 -1.639 3.804 1.00 95.81 106 GLY A O 1
ATOM 849 N N . LEU A 1 107 ? 5.730 -1.552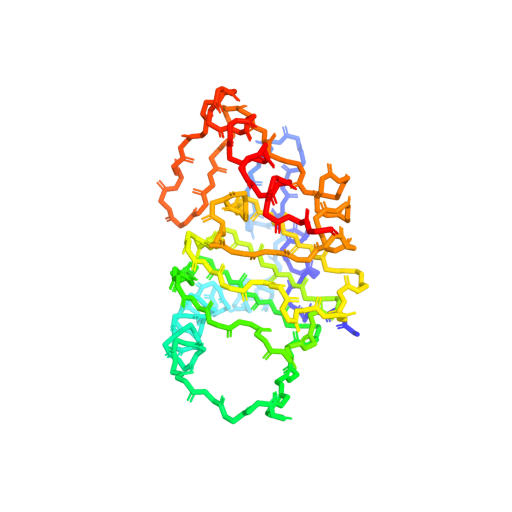 5.390 1.00 97.38 107 LEU A N 1
ATOM 850 C CA . LEU A 1 107 ? 4.611 -1.337 4.474 1.00 97.38 107 LEU A CA 1
ATOM 851 C C . LEU A 1 107 ? 4.760 0.011 3.756 1.00 97.38 107 LEU A C 1
ATOM 853 O O . LEU A 1 107 ? 4.906 1.049 4.398 1.00 97.38 107 LEU A O 1
ATOM 857 N N . HIS A 1 108 ? 4.662 0.007 2.431 1.00 95.38 108 HIS A N 1
ATOM 858 C CA . HIS A 1 108 ? 4.732 1.220 1.623 1.00 95.38 108 HIS A CA 1
ATOM 859 C C . HIS A 1 108 ? 3.431 1.436 0.844 1.00 95.38 108 HIS A C 1
ATOM 861 O O . HIS A 1 108 ? 3.014 0.583 0.060 1.00 95.38 108 HIS A O 1
ATOM 867 N N . LEU A 1 109 ? 2.784 2.587 1.059 1.00 96.62 109 LEU A N 1
ATOM 868 C CA . LEU A 1 109 ? 1.619 3.021 0.291 1.00 96.62 109 LEU A CA 1
ATOM 869 C C . LEU A 1 109 ? 2.012 4.216 -0.575 1.00 96.62 109 LEU A C 1
ATOM 871 O O . LEU A 1 109 ? 2.339 5.287 -0.064 1.00 96.62 109 LEU A O 1
ATOM 875 N N . TYR A 1 110 ? 1.917 4.054 -1.891 1.00 93.69 110 TYR A N 1
ATOM 876 C CA . TYR A 1 110 ? 2.201 5.118 -2.848 1.00 93.69 110 TYR A CA 1
ATOM 877 C C . TYR A 1 110 ? 0.971 5.422 -3.694 1.00 93.69 110 TYR A C 1
ATOM 879 O O . TYR A 1 110 ? 0.370 4.514 -4.265 1.00 93.69 110 TYR A O 1
ATOM 887 N N . SER A 1 111 ? 0.605 6.703 -3.792 1.00 94.31 111 SER A N 1
ATOM 888 C CA . SER A 1 111 ? -0.573 7.157 -4.548 1.00 94.31 111 SER A CA 1
ATOM 889 C C . SER A 1 111 ? -1.836 6.356 -4.203 1.00 94.31 111 SER A C 1
ATOM 891 O O . SER A 1 111 ? -2.564 5.903 -5.077 1.00 94.31 111 SER A O 1
ATOM 893 N N . THR A 1 112 ? -2.089 6.138 -2.913 1.00 96.56 112 THR A N 1
ATOM 894 C CA . THR A 1 112 ? -3.312 5.483 -2.411 1.00 96.56 112 THR A CA 1
ATOM 895 C C . THR A 1 112 ? -4.194 6.499 -1.690 1.00 96.56 112 THR A C 1
ATOM 897 O O . THR A 1 112 ? -3.757 7.620 -1.453 1.00 96.56 112 THR A O 1
ATOM 900 N N . ASN A 1 113 ? -5.401 6.103 -1.295 1.00 96.12 113 ASN A N 1
ATOM 901 C CA . ASN A 1 113 ? -6.361 6.912 -0.532 1.00 96.12 113 ASN A CA 1
ATOM 902 C C . ASN A 1 113 ? -6.781 6.232 0.783 1.00 96.12 113 ASN A C 1
ATOM 904 O O . ASN A 1 113 ? -7.960 6.175 1.130 1.00 96.12 113 ASN A O 1
ATOM 908 N N . TRP A 1 114 ? -5.818 5.703 1.544 1.00 97.38 114 TRP A N 1
ATOM 909 C CA . TRP A 1 114 ? -6.095 4.995 2.803 1.00 97.38 114 TRP A CA 1
ATOM 910 C C . TRP A 1 114 ? -6.877 5.835 3.832 1.00 97.38 114 TRP A C 1
ATOM 912 O O . TRP A 1 114 ? -7.556 5.272 4.688 1.00 97.38 114 TRP A O 1
ATOM 922 N N . TRP A 1 115 ? -6.840 7.171 3.756 1.00 96.56 115 TRP A N 1
ATOM 923 C CA . TRP A 1 115 ? -7.642 8.049 4.620 1.00 96.56 115 TRP A CA 1
ATOM 924 C C . TRP A 1 115 ? -9.158 7.913 4.377 1.00 96.56 115 TRP A C 1
ATOM 926 O O . TRP A 1 115 ? -9.962 8.226 5.260 1.00 96.56 115 TRP A O 1
ATOM 936 N N . HIS A 1 116 ? -9.569 7.377 3.225 1.00 97.38 116 HIS A N 1
ATOM 937 C CA . HIS A 1 116 ? -10.955 7.003 2.927 1.00 97.38 116 HIS A CA 1
ATOM 938 C C . HIS A 1 116 ? -11.331 5.591 3.397 1.00 97.38 116 HIS A C 1
ATOM 940 O O . HIS A 1 116 ? -12.452 5.148 3.145 1.00 97.38 116 HIS A O 1
ATOM 946 N N . ALA A 1 117 ? -10.444 4.872 4.091 1.00 98.38 117 ALA A N 1
ATOM 947 C CA . ALA A 1 117 ? -10.768 3.568 4.663 1.00 98.38 117 ALA A CA 1
ATOM 948 C C . ALA A 1 117 ? -11.976 3.654 5.612 1.00 98.38 117 ALA A C 1
ATOM 950 O O . ALA A 1 117 ? -12.207 4.663 6.285 1.00 98.38 117 ALA A O 1
ATOM 951 N N . LYS A 1 118 ? -12.749 2.574 5.710 1.00 98.25 118 LYS A N 1
ATOM 952 C CA . LYS A 1 118 ? -13.898 2.496 6.619 1.00 98.25 118 LYS A CA 1
ATOM 953 C C . LYS A 1 118 ? -13.451 2.550 8.079 1.00 98.25 118 LYS A C 1
ATOM 955 O O . LYS A 1 118 ? -14.077 3.250 8.876 1.00 98.25 118 LYS A O 1
ATOM 960 N N . SER A 1 119 ? -12.379 1.826 8.391 1.00 98.06 119 SER A N 1
ATOM 961 C CA . SER A 1 119 ? -11.815 1.646 9.730 1.00 98.06 119 SER A CA 1
ATOM 962 C C . SER A 1 119 ? -10.301 1.438 9.661 1.00 98.06 119 SER A C 1
ATOM 964 O O . SER A 1 119 ? -9.776 0.928 8.671 1.00 98.06 119 SER A O 1
ATOM 966 N N . ILE A 1 120 ? -9.601 1.814 10.730 1.00 98.44 120 ILE A N 1
ATOM 967 C CA . ILE A 1 120 ? -8.155 1.641 10.917 1.00 98.44 120 ILE A CA 1
ATOM 968 C C . ILE A 1 120 ? -7.861 1.526 12.418 1.00 98.44 120 ILE A C 1
ATOM 970 O O . ILE A 1 120 ? -8.643 2.028 13.222 1.00 98.44 120 ILE A O 1
ATOM 974 N N . ASN A 1 121 ? -6.763 0.879 12.818 1.00 97.88 121 ASN A N 1
ATOM 975 C CA . ASN A 1 121 ? -6.309 0.895 14.214 1.00 97.88 121 ASN A CA 1
ATOM 976 C C . ASN A 1 121 ? -5.298 2.029 14.463 1.00 97.88 121 ASN A C 1
ATOM 978 O O . ASN A 1 121 ? -4.681 2.543 13.530 1.00 97.88 121 ASN A O 1
ATOM 982 N N . LYS A 1 122 ? -5.124 2.424 15.733 1.00 97.94 122 LYS A N 1
ATOM 983 C CA . LYS A 1 122 ? -4.242 3.540 16.117 1.00 97.94 122 LYS A CA 1
ATOM 984 C C . LYS A 1 122 ? -2.787 3.348 15.655 1.00 97.94 122 LYS A C 1
ATOM 986 O O . LYS A 1 122 ? -2.276 4.282 15.037 1.00 97.94 122 LYS A O 1
ATOM 991 N N . PRO A 1 123 ? -2.134 2.185 15.875 1.00 98.25 123 PRO A N 1
ATOM 992 C CA . PRO A 1 123 ? -0.763 1.975 15.409 1.00 98.25 123 PRO A CA 1
ATOM 993 C C . PRO A 1 123 ? -0.585 2.172 13.900 1.00 98.25 123 PRO A C 1
ATOM 995 O O . PRO A 1 123 ? 0.339 2.867 13.479 1.00 98.25 123 PRO A O 1
ATOM 998 N N . LEU A 1 124 ? -1.481 1.608 13.083 1.00 98.38 124 LEU A N 1
ATOM 999 C CA . LEU A 1 124 ? -1.401 1.743 11.630 1.00 98.38 124 LEU A CA 1
ATOM 1000 C C . LEU A 1 124 ? -1.704 3.177 11.175 1.00 98.38 124 LEU A C 1
ATOM 1002 O O . LEU A 1 124 ? -1.033 3.680 10.278 1.00 98.38 124 LEU A O 1
ATOM 1006 N N . LEU A 1 125 ? -2.664 3.864 11.804 1.00 97.94 125 LEU A N 1
ATOM 1007 C CA . LEU A 1 125 ? -2.942 5.271 11.501 1.00 97.94 125 LEU A CA 1
ATOM 1008 C C . LEU A 1 125 ? -1.705 6.148 11.725 1.00 97.94 125 LEU A C 1
ATOM 1010 O O . LEU A 1 125 ? -1.353 6.945 10.857 1.00 97.94 125 LEU A O 1
ATOM 1014 N N . ASP A 1 126 ? -1.041 6.004 12.871 1.00 97.69 126 ASP A N 1
ATOM 1015 C CA . ASP A 1 126 ? 0.161 6.782 13.186 1.00 97.69 126 ASP A CA 1
ATOM 1016 C C . ASP A 1 126 ? 1.295 6.488 12.202 1.00 97.69 126 ASP A C 1
ATOM 1018 O O . ASP A 1 126 ? 1.957 7.407 11.714 1.00 97.69 126 ASP A O 1
ATOM 1022 N N . TYR A 1 127 ? 1.469 5.212 11.858 1.00 98.25 127 TYR A N 1
ATOM 1023 C CA . TYR A 1 127 ? 2.437 4.783 10.860 1.00 98.25 127 TYR A CA 1
ATOM 1024 C C . TYR A 1 127 ? 2.173 5.434 9.495 1.00 98.25 127 TYR A C 1
ATOM 1026 O O . TYR A 1 127 ? 3.066 6.071 8.935 1.00 98.25 127 TYR A O 1
ATOM 1034 N N . LEU A 1 128 ? 0.946 5.361 8.973 1.00 97.56 128 LEU A N 1
ATOM 1035 C CA . LEU A 1 128 ? 0.619 5.887 7.642 1.00 97.56 128 LEU A CA 1
ATOM 1036 C C . LEU A 1 128 ? 0.635 7.417 7.576 1.00 97.56 128 LEU A C 1
ATOM 1038 O O . LEU A 1 128 ? 1.011 7.979 6.551 1.00 97.56 128 LEU A O 1
ATOM 1042 N N . ARG A 1 129 ? 0.318 8.114 8.673 1.00 96.19 129 ARG A N 1
ATOM 1043 C CA . ARG A 1 129 ? 0.450 9.581 8.739 1.00 96.19 129 ARG A CA 1
ATOM 1044 C C . ARG A 1 129 ? 1.887 10.063 8.552 1.00 96.19 129 ARG A C 1
ATOM 1046 O O . ARG A 1 129 ? 2.078 11.194 8.116 1.00 96.19 129 ARG A O 1
ATOM 1053 N N . THR A 1 130 ? 2.871 9.241 8.908 1.00 96.00 130 THR A N 1
ATOM 1054 C CA . THR A 1 130 ? 4.294 9.596 8.797 1.00 96.00 130 THR A CA 1
ATOM 1055 C C . THR A 1 130 ? 4.923 9.090 7.506 1.00 96.00 130 THR A C 1
ATOM 1057 O O . THR A 1 130 ? 5.720 9.796 6.898 1.00 96.00 130 THR A O 1
ATOM 1060 N N . THR A 1 131 ? 4.552 7.888 7.071 1.00 96.31 131 THR A N 1
ATOM 1061 C CA . THR A 1 131 ? 5.185 7.209 5.931 1.00 96.31 131 THR A CA 1
ATOM 1062 C C . THR A 1 131 ? 4.491 7.472 4.598 1.00 96.31 131 THR A C 1
ATOM 1064 O O . THR A 1 131 ? 5.144 7.464 3.558 1.00 96.31 131 THR A O 1
ATOM 1067 N N . SER A 1 132 ? 3.183 7.736 4.613 1.00 94.19 132 SER A N 1
ATOM 1068 C CA . SER A 1 132 ? 2.364 7.899 3.407 1.00 94.19 132 SER A CA 1
ATOM 1069 C C . SER A 1 132 ? 1.280 8.969 3.615 1.00 94.19 132 SER A C 1
ATOM 1071 O O . SER A 1 132 ? 0.087 8.663 3.527 1.00 94.19 132 SER A O 1
ATOM 1073 N N . PRO A 1 133 ? 1.651 10.224 3.934 1.00 92.38 133 PRO A N 1
ATOM 1074 C CA . PRO A 1 133 ? 0.684 11.265 4.264 1.00 92.38 133 PRO A CA 1
ATOM 1075 C C . PRO A 1 133 ? -0.244 11.588 3.086 1.00 92.38 133 PRO A C 1
ATOM 1077 O O . PRO A 1 133 ? 0.182 11.649 1.929 1.00 92.38 133 PRO A O 1
ATOM 1080 N N . CYS A 1 134 ? -1.511 11.874 3.395 1.00 90.56 134 CYS A N 1
ATOM 1081 C CA . CYS A 1 134 ? -2.423 12.475 2.425 1.00 90.56 134 CYS A CA 1
ATOM 1082 C C . CYS A 1 134 ? -1.846 13.811 1.958 1.00 90.56 134 CYS A C 1
ATOM 1084 O O . CYS A 1 134 ? -1.629 14.707 2.773 1.00 90.56 134 CYS A O 1
ATOM 1086 N N . THR A 1 135 ? -1.572 13.930 0.660 1.00 88.56 135 THR A N 1
ATOM 1087 C CA . THR A 1 135 ? -0.964 15.128 0.076 1.00 88.56 135 THR A CA 1
ATOM 1088 C C . THR A 1 135 ? -1.952 15.749 -0.900 1.00 88.56 135 THR A C 1
ATOM 1090 O O . THR A 1 135 ? -2.254 15.167 -1.942 1.00 88.56 135 THR A O 1
ATOM 1093 N N . ALA A 1 136 ? -2.466 16.931 -0.560 1.00 89.75 136 ALA A N 1
ATOM 1094 C CA . ALA A 1 136 ? -3.390 17.659 -1.419 1.00 89.75 136 ALA A CA 1
ATOM 1095 C C . ALA A 1 136 ? -2.757 17.953 -2.789 1.00 89.75 136 ALA A C 1
ATOM 1097 O O . ALA A 1 136 ? -1.563 18.241 -2.894 1.00 89.75 136 ALA A O 1
ATOM 1098 N N . GLY A 1 137 ? -3.558 17.864 -3.850 1.00 87.62 137 GLY A N 1
ATOM 1099 C CA . GLY A 1 137 ? -3.086 18.112 -5.213 1.00 87.62 137 GLY A CA 1
ATOM 1100 C C . GLY A 1 137 ? -2.136 17.044 -5.772 1.00 87.62 137 GLY A C 1
ATOM 1101 O O . GLY A 1 137 ? -1.519 17.275 -6.812 1.00 87.62 137 GLY A O 1
ATOM 1102 N N . LYS A 1 138 ? -1.994 15.889 -5.109 1.00 88.62 138 LYS A N 1
ATOM 1103 C CA . LYS A 1 138 ? -1.339 14.707 -5.680 1.00 88.62 138 LYS A CA 1
ATOM 1104 C C . LYS A 1 138 ? -2.393 13.688 -6.126 1.00 88.62 138 LYS A C 1
ATOM 1106 O O . LYS A 1 138 ? -3.357 13.477 -5.385 1.00 88.62 138 LYS A O 1
ATOM 1111 N N . PRO A 1 139 ? -2.217 13.072 -7.309 1.00 90.19 139 PRO A N 1
ATOM 1112 C CA . PRO A 1 139 ? -3.121 12.038 -7.781 1.00 90.19 139 PRO A CA 1
ATOM 1113 C C . PRO A 1 139 ? -2.995 10.778 -6.922 1.00 90.19 139 PRO A C 1
ATOM 1115 O O . PRO A 1 139 ? -1.915 10.453 -6.422 1.00 90.19 139 PRO A O 1
ATOM 1118 N N . TYR A 1 140 ? -4.100 10.062 -6.762 1.00 91.06 140 TYR A N 1
ATOM 1119 C CA . TYR A 1 140 ? -4.153 8.769 -6.097 1.00 91.06 140 TYR A CA 1
ATOM 1120 C C . TYR A 1 140 ? -5.064 7.785 -6.838 1.00 91.06 140 TYR A C 1
ATOM 1122 O O . TYR A 1 140 ? -5.945 8.152 -7.619 1.00 91.06 140 TYR A O 1
ATOM 1130 N N . GLY A 1 141 ? -4.882 6.504 -6.519 1.00 90.69 141 GLY A N 1
ATOM 1131 C CA . GLY A 1 141 ? -5.658 5.403 -7.064 1.00 90.69 141 GLY A CA 1
ATOM 1132 C C . GLY A 1 141 ? -5.389 5.152 -8.553 1.00 90.69 141 GLY A C 1
ATOM 1133 O O . GLY A 1 141 ? -4.586 5.838 -9.181 1.00 90.69 141 GLY A O 1
ATOM 1134 N N . PRO A 1 142 ? -6.090 4.178 -9.150 1.00 90.44 142 PRO A N 1
ATOM 1135 C CA . PRO A 1 142 ? -5.877 3.773 -10.541 1.00 90.44 142 PRO A CA 1
ATOM 1136 C C . PRO A 1 142 ? -6.456 4.757 -11.575 1.00 90.44 142 PRO A C 1
ATOM 1138 O O . PRO A 1 142 ? -6.382 4.494 -12.772 1.00 90.44 142 PRO A O 1
ATOM 1141 N N . ARG A 1 143 ? -7.101 5.845 -11.132 1.00 90.12 143 ARG A N 1
ATOM 1142 C CA . ARG A 1 143 ? -7.766 6.847 -11.986 1.00 90.12 143 ARG A CA 1
ATOM 1143 C C . ARG A 1 143 ? -7.212 8.261 -11.800 1.00 90.12 143 ARG A C 1
ATOM 1145 O O . ARG A 1 143 ? -7.840 9.204 -12.272 1.00 90.12 143 ARG A O 1
ATOM 1152 N N . ASP A 1 144 ? -6.091 8.397 -11.091 1.00 91.25 144 ASP A N 1
ATOM 1153 C CA . ASP A 1 144 ? -5.456 9.682 -10.786 1.00 91.25 144 ASP A CA 1
ATOM 1154 C C . ASP A 1 144 ? -6.434 10.706 -10.173 1.00 91.25 144 ASP A C 1
ATOM 1156 O O . ASP A 1 144 ? -6.457 11.885 -10.531 1.00 91.25 144 ASP A O 1
ATOM 1160 N N . GLU A 1 145 ? -7.273 10.243 -9.238 1.00 92.12 145 GLU A N 1
ATOM 1161 C CA . GLU A 1 145 ? -8.203 11.104 -8.504 1.00 92.12 145 GLU A CA 1
ATOM 1162 C C . GLU A 1 145 ? -7.408 12.079 -7.616 1.00 92.12 145 GLU A C 1
ATOM 1164 O O . GLU A 1 145 ? -6.365 11.732 -7.066 1.00 92.12 145 GLU A O 1
ATOM 1169 N N . MET A 1 146 ? -7.887 13.316 -7.473 1.00 92.25 146 MET A N 1
ATOM 1170 C CA . MET A 1 146 ? -7.176 14.377 -6.751 1.00 92.25 146 MET A CA 1
ATOM 1171 C C . MET A 1 146 ? -7.810 14.621 -5.383 1.00 92.25 146 MET A C 1
ATOM 1173 O O . MET A 1 146 ? -9.029 14.752 -5.273 1.00 92.25 146 MET A O 1
ATOM 1177 N N . SER A 1 147 ? -6.984 14.735 -4.339 1.00 89.62 147 SER A N 1
ATOM 1178 C CA . SER A 1 147 ? -7.454 15.108 -2.997 1.00 89.62 147 SER A CA 1
ATOM 1179 C C . SER A 1 147 ? -7.356 16.612 -2.788 1.00 89.62 147 SER A C 1
ATOM 1181 O O . SER A 1 147 ? -6.327 17.220 -3.102 1.00 89.62 147 SER A O 1
ATOM 1183 N N . SER A 1 148 ? -8.388 17.207 -2.190 1.00 93.62 148 SER A N 1
ATOM 1184 C CA . SER A 1 148 ? -8.276 18.542 -1.601 1.00 93.62 148 SER A CA 1
ATOM 1185 C C . SER A 1 148 ? -7.660 18.456 -0.201 1.00 93.62 148 SER A C 1
ATOM 1187 O O . SER A 1 148 ? -7.644 17.395 0.427 1.00 93.62 148 SER A O 1
ATOM 1189 N N . GLU A 1 149 ? -7.161 19.583 0.303 1.00 92.75 149 GLU A N 1
ATOM 1190 C CA . GLU A 1 149 ? -6.671 19.692 1.683 1.00 92.75 149 GLU A CA 1
ATOM 1191 C C . GLU A 1 149 ? -7.791 19.400 2.693 1.00 92.75 149 GLU A C 1
ATOM 1193 O O . GLU A 1 149 ? -7.616 18.611 3.620 1.00 92.75 149 GLU A O 1
ATOM 1198 N N . GLN A 1 150 ? -8.991 19.927 2.434 1.00 94.94 150 GLN A N 1
ATOM 1199 C CA . GLN A 1 150 ? -10.175 19.672 3.253 1.00 94.94 150 GLN A CA 1
ATOM 1200 C C . GLN A 1 150 ? -10.568 18.185 3.280 1.00 94.94 150 GLN A C 1
ATOM 1202 O O . GLN A 1 150 ? -10.967 17.679 4.333 1.00 94.94 150 GLN A O 1
ATOM 1207 N N . ASP A 1 151 ? -10.461 17.475 2.151 1.00 94.31 151 ASP A N 1
ATOM 1208 C CA . ASP A 1 151 ? -10.727 16.033 2.090 1.00 94.31 151 ASP A CA 1
ATOM 1209 C C . ASP A 1 151 ? -9.736 15.250 2.960 1.00 94.31 151 ASP A C 1
ATOM 1211 O O . ASP A 1 151 ? -10.162 14.467 3.813 1.00 94.31 151 ASP A O 1
ATOM 1215 N N . CYS A 1 152 ? -8.435 15.533 2.821 1.00 93.19 152 CYS A N 1
ATOM 1216 C CA . CYS A 1 152 ? -7.386 14.925 3.640 1.00 93.19 152 CYS A CA 1
ATOM 1217 C C . CYS A 1 152 ? -7.666 15.114 5.138 1.00 93.19 152 CYS A C 1
ATOM 1219 O O . CYS A 1 152 ? -7.718 14.148 5.905 1.00 93.19 152 CYS A O 1
ATOM 1221 N N . GLU A 1 153 ? -7.857 16.365 5.564 1.00 93.44 153 GLU A N 1
ATOM 1222 C CA . GLU A 1 153 ? -8.028 16.706 6.974 1.00 93.44 153 GLU A CA 1
ATOM 1223 C C . GLU A 1 153 ? -9.287 16.085 7.574 1.00 93.44 153 GLU A C 1
ATOM 1225 O O . GLU A 1 153 ? -9.241 15.492 8.657 1.00 93.44 153 GLU A O 1
ATOM 1230 N N . SER A 1 154 ? -10.422 16.216 6.883 1.00 96.25 154 SER A N 1
ATOM 1231 C CA . SER A 1 154 ? -11.703 15.710 7.376 1.00 96.25 154 SER A CA 1
ATOM 1232 C C . SER A 1 154 ? -11.722 14.182 7.438 1.00 96.25 154 SER A C 1
ATOM 1234 O O . SER A 1 154 ? -12.193 13.618 8.430 1.00 96.25 154 SER A O 1
ATOM 1236 N N . SER A 1 155 ? -11.131 13.509 6.450 1.00 96.81 155 SER A N 1
ATOM 1237 C CA . SER A 1 155 ? -11.038 12.050 6.394 1.00 96.81 155 SER A CA 1
ATOM 1238 C C . SER A 1 155 ? -10.146 11.478 7.494 1.00 96.81 155 SER A C 1
ATOM 1240 O O . SER A 1 155 ? -10.550 10.550 8.199 1.00 96.81 155 SER A O 1
ATOM 1242 N N . VAL A 1 156 ? -8.967 12.069 7.719 1.00 96.19 156 VAL A N 1
ATOM 1243 C CA . VAL A 1 156 ? -8.072 11.651 8.811 1.00 96.19 156 VAL A CA 1
ATOM 1244 C C . VAL A 1 156 ? -8.686 11.962 10.179 1.00 96.19 156 VAL A C 1
ATOM 1246 O O . VAL A 1 156 ? -8.588 11.142 11.096 1.00 96.19 156 VAL A O 1
ATOM 1249 N N . ARG A 1 157 ? -9.375 13.102 10.334 1.00 96.88 157 ARG A N 1
ATOM 1250 C CA . ARG A 1 157 ? -10.099 13.445 11.571 1.00 96.88 157 ARG A CA 1
ATOM 1251 C C . ARG A 1 157 ? -11.206 12.435 11.869 1.00 96.88 157 ARG A C 1
ATOM 1253 O O . ARG A 1 157 ? -11.309 11.984 13.007 1.00 96.88 157 ARG A O 1
ATOM 1260 N N . ARG A 1 158 ? -11.981 12.041 10.853 1.00 97.81 158 ARG A N 1
ATOM 1261 C CA . ARG A 1 158 ? -13.012 10.997 10.957 1.00 97.81 158 ARG A CA 1
ATOM 1262 C C . ARG A 1 158 ? -12.417 9.663 11.404 1.00 97.81 158 ARG A C 1
ATOM 1264 O O . ARG A 1 158 ? -12.957 9.048 12.315 1.00 97.81 158 ARG A O 1
ATOM 1271 N N . LEU A 1 159 ? -11.319 9.214 10.793 1.00 97.88 159 LEU A N 1
ATOM 1272 C CA . LEU A 1 159 ? -10.641 7.984 11.222 1.00 97.88 159 LEU A CA 1
ATOM 1273 C C . LEU A 1 159 ? -10.169 8.085 12.675 1.00 97.88 159 LEU A C 1
ATOM 1275 O O . LEU A 1 159 ? -10.364 7.161 13.456 1.00 97.88 159 LEU A O 1
ATOM 1279 N N . THR A 1 160 ? -9.608 9.232 13.058 1.00 97.38 160 THR A N 1
ATOM 1280 C CA . THR A 1 160 ? -9.129 9.467 14.426 1.00 97.38 160 THR A CA 1
ATOM 1281 C C . THR A 1 160 ? -10.268 9.403 15.446 1.00 97.38 160 THR A C 1
ATOM 1283 O O . THR A 1 160 ? -10.089 8.813 16.505 1.00 97.38 160 THR A O 1
ATOM 1286 N N . SER A 1 161 ? -11.454 9.941 15.137 1.00 97.25 161 SER A N 1
ATOM 1287 C CA . SER A 1 161 ? -12.595 9.925 16.065 1.00 97.25 161 SER A CA 1
ATOM 1288 C C . SER A 1 161 ? -13.244 8.547 16.241 1.00 97.25 161 SER A C 1
ATOM 1290 O O . SER A 1 161 ? -14.085 8.384 17.119 1.00 97.25 161 SER A O 1
ATOM 1292 N N . GLN A 1 162 ? -12.908 7.568 15.396 1.00 95.50 162 GLN A N 1
ATOM 1293 C CA . GLN A 1 162 ? -13.358 6.178 15.539 1.00 95.50 162 GLN A CA 1
ATOM 1294 C C . GLN A 1 162 ? -12.490 5.377 16.522 1.00 95.50 162 GLN A C 1
ATOM 1296 O O . GLN A 1 162 ? -12.895 4.295 16.953 1.00 95.50 162 GLN A O 1
ATOM 1301 N N . LEU A 1 163 ? -11.300 5.882 16.857 1.00 93.81 163 LEU A N 1
ATOM 1302 C CA . LEU A 1 163 ? -10.371 5.229 17.770 1.00 93.81 163 LEU A CA 1
ATOM 1303 C C . LEU A 1 163 ? -10.821 5.503 19.209 1.00 93.81 163 LEU A C 1
ATOM 1305 O O . LEU A 1 163 ? -10.996 6.658 19.594 1.00 93.81 163 LEU A O 1
ATOM 1309 N N . LYS A 1 164 ? -11.054 4.430 19.968 1.00 74.69 164 LYS A N 1
ATOM 1310 C CA . LYS A 1 164 ? -11.353 4.491 21.405 1.00 74.69 164 LYS A CA 1
ATOM 1311 C C . LYS A 1 164 ? -10.084 4.694 22.221 1.00 74.69 164 LYS A C 1
ATOM 1313 O O . LYS A 1 164 ? -9.039 4.142 21.806 1.00 74.69 164 LYS A O 1
#

Secondary structure (DSSP, 8-state):
---TTHHHHHHHEETTTTEE-GGGS-HHHHHHHHHHHHHHHHHHHHHHHHHTS---TT--EE-TT-EEES-B-TT-B-TTEE-TT-EEES-B-TT-EETT--B-TT-EEES--GGG-SEE-HHHHHHHHHHS---TT-EETTTTEE--HHHHHHHHHHHHHT--

Mean predicted aligned error: 3.54 Å

Foldseek 3Di:
DADPLVVLQVQQQDPVVRDGHNVSDDPVSSVVNVVCVVVQQVVLAVVLVVQQDDDPLPDAAECANAEHEQYENANGECANYAQHLYEYEQYEQAQYAAQNYDHHHNHAYYQYPVLNHVAHEPVVLVVCCPRPADDAQFFHHNVRDGDHPCNRVVSSVVRVVVYD

Sequence (164 aa):
MSARIIPVWNKSWDVNKQQEDKSRLSKQELATYDYVEMALPVITSHIGGVLKIERPLDARIDLSGTVFKNGDWQRVNLRGANLENAELLWMDLRDAQLDGVTQFAGLHLYSTNWWHAKSINKPLLDYLRTTSPCTAGKPYGPRDEMSSEQDCESSVRRLTSQLK